Protein AF-A0A7W1IBV5-F1 (afdb_monomer_lite)

pLDDT: mean 92.66, std 7.24, range [67.94, 98.56]

Radius of gyration: 14.98 Å; chains: 1; bounding box: 40×24×36 Å

Secondary structure (DSSP, 8-state):
-----HHHHHHHHHHHHHHHHHHHHHHHT---SBTTTBSHHHHHHHHHHHHHHHHHHHIIIIITT-

Sequence (66 aa):
ARTVTPTGLAWLGAGGLAYTMGAIVFAGGRPDPVPGRFGTHEIWHLFVLLGSGCHFAFMAFYVAAL

Foldseek 3Di:
DDDFDVVLVVLLVQLVVLLVVLVCLLVVFDDQPDPPPGGSVNVSVVSNVSSVVSVCCSCPPGNVVD

Structure (mmCIF, N/CA/C/O backbone):
data_AF-A0A7W1IBV5-F1
#
_entry.id   AF-A0A7W1IBV5-F1
#
loop_
_atom_site.group_PDB
_atom_site.id
_atom_site.type_symbol
_atom_site.label_atom_id
_atom_site.label_alt_id
_atom_site.label_comp_id
_atom_site.label_asym_id
_atom_site.label_entity_id
_atom_site.label_seq_id
_atom_site.pdbx_PDB_ins_code
_atom_site.Cartn_x
_atom_site.Cartn_y
_atom_site.Cartn_z
_atom_site.occupancy
_atom_site.B_iso_or_equiv
_atom_site.auth_seq_id
_atom_site.auth_comp_id
_atom_site.auth_asym_id
_atom_site.auth_atom_id
_atom_site.pdbx_PDB_model_num
ATOM 1 N N . ALA A 1 1 ? 18.855 -14.432 -16.515 1.00 70.38 1 ALA A N 1
ATOM 2 C CA . ALA A 1 1 ? 17.687 -14.314 -15.619 1.00 70.38 1 ALA A CA 1
ATOM 3 C C . ALA A 1 1 ? 17.230 -12.862 -15.623 1.00 70.38 1 ALA A C 1
ATOM 5 O O . ALA A 1 1 ? 18.088 -11.993 -15.514 1.00 70.38 1 ALA A O 1
ATOM 6 N N . ARG A 1 2 ? 15.934 -12.588 -15.811 1.00 80.44 2 ARG A N 1
ATOM 7 C CA . ARG A 1 2 ? 15.382 -11.238 -15.620 1.00 80.44 2 ARG A CA 1
ATOM 8 C C . ARG A 1 2 ? 15.165 -11.012 -14.125 1.00 80.44 2 ARG A C 1
ATOM 10 O O . ARG A 1 2 ? 14.707 -11.915 -13.432 1.00 80.44 2 ARG A O 1
ATOM 17 N N . THR A 1 3 ? 15.562 -9.846 -13.633 1.00 90.25 3 THR A N 1
ATOM 18 C CA . THR A 1 3 ? 15.475 -9.472 -12.219 1.00 90.25 3 THR A CA 1
ATOM 19 C C . THR A 1 3 ? 14.516 -8.302 -12.048 1.00 90.25 3 THR A C 1
ATOM 21 O O . THR A 1 3 ? 14.404 -7.436 -12.915 1.00 90.25 3 THR A O 1
ATOM 24 N N . VAL A 1 4 ? 13.814 -8.283 -10.917 1.00 93.56 4 VAL A N 1
ATOM 25 C CA . VAL A 1 4 ? 12.929 -7.178 -10.546 1.00 93.56 4 VAL A CA 1
ATOM 26 C C . VAL A 1 4 ? 13.778 -5.967 -10.165 1.00 93.56 4 VAL A C 1
ATOM 28 O O . VAL A 1 4 ? 14.740 -6.085 -9.403 1.00 93.56 4 VAL A O 1
ATOM 31 N N . THR A 1 5 ? 13.428 -4.795 -10.689 1.00 95.06 5 THR A N 1
ATOM 32 C CA . THR A 1 5 ? 14.139 -3.551 -10.375 1.00 95.06 5 THR A CA 1
ATOM 33 C C . THR A 1 5 ? 13.841 -3.082 -8.942 1.00 95.06 5 THR A C 1
ATOM 35 O O . THR A 1 5 ? 12.775 -3.388 -8.400 1.00 95.06 5 THR A O 1
ATOM 38 N N . PRO A 1 6 ? 14.724 -2.277 -8.320 1.00 96.00 6 PRO A N 1
ATOM 39 C CA . PRO A 1 6 ? 14.472 -1.715 -6.990 1.00 96.00 6 PRO A CA 1
ATOM 40 C C . PRO A 1 6 ? 13.149 -0.945 -6.890 1.00 96.00 6 PRO A C 1
ATOM 42 O O . PRO A 1 6 ? 12.463 -1.018 -5.877 1.00 96.00 6 PRO A O 1
ATOM 45 N N . THR A 1 7 ? 12.745 -0.254 -7.958 1.00 95.56 7 THR A N 1
ATOM 46 C CA . THR A 1 7 ? 11.456 0.448 -8.017 1.00 95.56 7 THR A CA 1
ATOM 47 C C . THR A 1 7 ? 10.271 -0.519 -7.971 1.00 95.56 7 THR A C 1
ATOM 49 O O . THR A 1 7 ? 9.287 -0.235 -7.296 1.00 95.56 7 THR A O 1
ATOM 52 N N . GLY A 1 8 ? 10.365 -1.684 -8.622 1.00 95.69 8 GLY A N 1
ATOM 53 C CA . GLY A 1 8 ? 9.351 -2.736 -8.505 1.00 95.69 8 GLY A CA 1
ATOM 54 C C . GLY A 1 8 ? 9.245 -3.267 -7.073 1.00 95.69 8 GLY A C 1
ATOM 55 O O . GLY A 1 8 ? 8.147 -3.389 -6.532 1.00 95.69 8 GLY A O 1
ATOM 56 N N . LEU A 1 9 ? 10.384 -3.488 -6.411 1.00 96.88 9 LEU A N 1
ATOM 57 C CA . LEU A 1 9 ? 10.405 -3.872 -4.995 1.00 96.88 9 LEU A CA 1
ATOM 58 C C . LEU A 1 9 ? 9.806 -2.789 -4.085 1.00 96.88 9 LEU A C 1
ATOM 60 O O . LEU A 1 9 ? 9.137 -3.124 -3.109 1.00 96.88 9 LEU A O 1
ATOM 64 N N . ALA A 1 10 ? 9.986 -1.507 -4.413 1.00 98.00 10 ALA A N 1
ATOM 65 C CA . ALA A 1 10 ? 9.372 -0.409 -3.670 1.00 98.00 10 ALA A CA 1
ATOM 66 C C . ALA A 1 10 ? 7.836 -0.450 -3.741 1.00 98.00 10 ALA A C 1
ATOM 68 O O . ALA A 1 10 ? 7.187 -0.272 -2.713 1.00 98.00 10 ALA A O 1
ATOM 69 N N . TRP A 1 11 ? 7.245 -0.757 -4.904 1.00 97.94 11 TRP A N 1
ATOM 70 C CA . TRP A 1 11 ? 5.793 -0.957 -5.032 1.00 97.94 11 TRP A CA 1
ATOM 71 C C . TRP A 1 11 ? 5.287 -2.129 -4.193 1.00 97.94 11 TRP A C 1
ATOM 73 O O . TRP A 1 11 ? 4.270 -2.007 -3.508 1.00 97.94 11 TRP A O 1
ATOM 83 N N . LEU A 1 12 ? 6.016 -3.248 -4.208 1.00 97.75 12 LEU A N 1
ATOM 84 C CA . LEU A 1 12 ? 5.681 -4.418 -3.403 1.00 97.75 12 LEU A CA 1
ATOM 85 C C . LEU A 1 12 ? 5.728 -4.096 -1.899 1.00 97.75 12 LEU A C 1
ATOM 87 O O . LEU A 1 12 ? 4.785 -4.403 -1.168 1.00 97.75 12 LEU A O 1
ATOM 91 N N . GLY A 1 13 ? 6.793 -3.427 -1.451 1.00 98.44 13 GLY A N 1
ATOM 92 C CA . GLY A 1 13 ? 6.949 -2.985 -0.067 1.00 98.44 13 GLY A CA 1
ATOM 93 C C . GLY A 1 13 ? 5.870 -1.988 0.358 1.00 98.44 13 GLY A C 1
ATOM 94 O O . GLY A 1 13 ? 5.256 -2.162 1.407 1.00 98.44 13 GLY A O 1
ATOM 95 N N . ALA A 1 14 ? 5.579 -0.986 -0.476 1.00 98.31 14 ALA A N 1
ATOM 96 C CA . ALA A 1 14 ? 4.528 -0.002 -0.219 1.00 98.31 14 ALA A CA 1
ATOM 97 C C . ALA A 1 14 ? 3.145 -0.657 -0.079 1.00 98.31 14 ALA A C 1
ATOM 99 O O . ALA A 1 14 ? 2.397 -0.315 0.838 1.00 98.31 14 ALA A O 1
ATOM 100 N N . GLY A 1 15 ? 2.828 -1.642 -0.927 1.00 98.25 15 GLY A N 1
ATOM 101 C CA . GLY A 1 15 ? 1.585 -2.405 -0.820 1.00 98.25 15 GLY A CA 1
ATOM 102 C C . GLY A 1 15 ? 1.479 -3.170 0.501 1.00 98.25 15 GLY A C 1
ATOM 103 O O . GLY A 1 15 ? 0.453 -3.096 1.177 1.00 98.25 15 GLY A O 1
ATOM 104 N N . GLY A 1 16 ? 2.557 -3.843 0.917 1.00 98.12 16 GLY A N 1
ATOM 105 C CA . GLY A 1 16 ? 2.616 -4.537 2.208 1.00 98.12 16 GLY A CA 1
ATOM 106 C C . GLY A 1 16 ? 2.462 -3.595 3.409 1.00 98.12 16 GLY A C 1
ATOM 107 O O . GLY A 1 16 ? 1.734 -3.907 4.355 1.00 98.12 16 GLY A O 1
ATOM 108 N N . LEU A 1 17 ? 3.083 -2.412 3.352 1.00 98.56 17 LEU A N 1
ATOM 109 C CA . LEU A 1 17 ? 2.927 -1.375 4.376 1.00 98.56 17 LEU A CA 1
ATOM 110 C C . LEU A 1 17 ? 1.484 -0.866 4.448 1.00 98.56 17 LEU A C 1
ATOM 112 O O . LEU A 1 17 ? 0.943 -0.756 5.546 1.00 98.56 17 LEU A O 1
ATOM 116 N N . ALA A 1 18 ? 0.838 -0.612 3.306 1.00 98.31 18 ALA A N 1
ATOM 117 C CA . ALA A 1 18 ? -0.563 -0.195 3.262 1.00 98.31 18 ALA A CA 1
ATOM 118 C C . ALA A 1 18 ? -1.485 -1.234 3.920 1.00 98.31 18 ALA A C 1
ATOM 120 O O . ALA A 1 18 ? -2.280 -0.879 4.790 1.00 98.31 18 ALA A O 1
ATOM 121 N N . TYR A 1 19 ? -1.319 -2.520 3.593 1.00 98.06 19 TYR A N 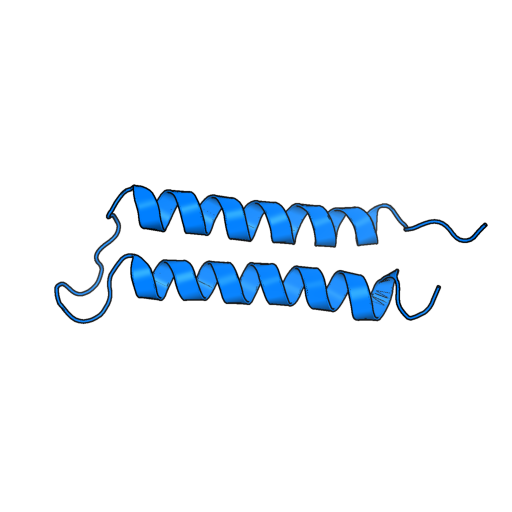1
ATOM 122 C CA . TYR A 1 19 ? -2.067 -3.603 4.237 1.00 98.06 19 TYR A CA 1
ATOM 123 C C . TYR A 1 19 ? -1.846 -3.662 5.749 1.00 98.06 19 TYR A C 1
ATOM 125 O O . TYR A 1 19 ? -2.802 -3.793 6.514 1.00 98.06 19 TYR A O 1
ATOM 133 N N . THR A 1 20 ? -0.592 -3.534 6.182 1.00 97.88 20 THR A N 1
ATOM 134 C CA . THR A 1 20 ? -0.230 -3.600 7.603 1.00 97.88 20 THR A CA 1
ATOM 135 C C . THR A 1 20 ? -0.840 -2.436 8.381 1.00 97.88 20 THR A C 1
ATOM 137 O O . THR A 1 20 ? -1.430 -2.646 9.438 1.00 97.88 20 THR A O 1
ATOM 140 N N . MET A 1 21 ? -0.768 -1.215 7.842 1.00 97.00 21 MET A N 1
ATOM 141 C CA . MET A 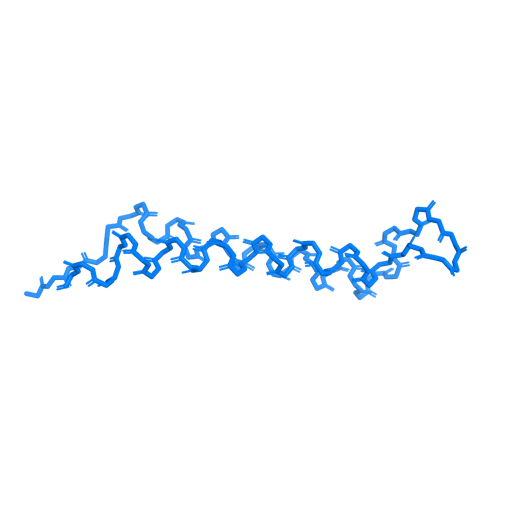1 21 ? -1.401 -0.043 8.452 1.00 97.00 21 MET A CA 1
ATOM 142 C C . MET A 1 21 ? -2.918 -0.204 8.540 1.00 97.00 21 MET A C 1
ATOM 144 O O . MET A 1 21 ? -3.491 0.049 9.597 1.00 97.00 21 MET A O 1
ATOM 148 N N . GLY A 1 22 ? -3.563 -0.692 7.475 1.00 95.62 22 GLY A N 1
ATOM 149 C CA . GLY A 1 22 ? -4.989 -1.004 7.499 1.00 95.62 22 GLY A CA 1
ATOM 150 C C . GLY A 1 22 ? -5.344 -1.990 8.609 1.00 95.62 22 GLY A C 1
ATOM 151 O O . GLY A 1 22 ? -6.299 -1.760 9.348 1.00 95.62 22 GLY A O 1
ATOM 152 N N . ALA A 1 23 ? -4.573 -3.070 8.760 1.00 95.19 23 ALA A N 1
ATOM 153 C CA . ALA A 1 23 ? -4.797 -4.067 9.805 1.00 95.19 23 ALA A CA 1
ATOM 154 C C . ALA A 1 23 ? -4.652 -3.476 11.218 1.00 95.19 23 ALA A C 1
ATOM 156 O O . ALA A 1 23 ? -5.468 -3.774 12.087 1.00 95.19 23 ALA A O 1
ATOM 157 N N . ILE A 1 24 ? -3.664 -2.600 11.439 1.00 95.69 24 ILE A N 1
ATOM 158 C CA . ILE A 1 24 ? -3.484 -1.884 12.712 1.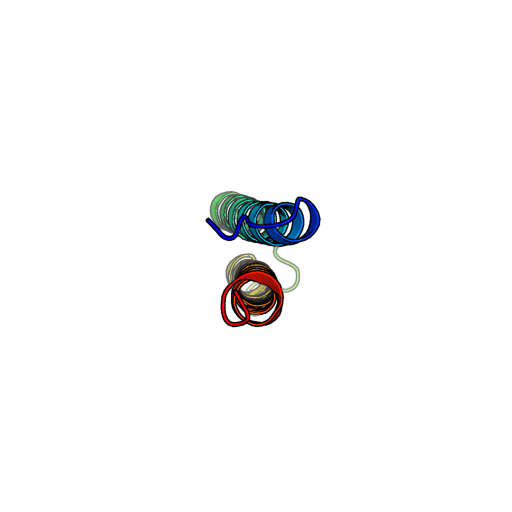00 95.69 24 ILE A CA 1
ATOM 159 C C . ILE A 1 24 ? -4.684 -0.975 13.000 1.00 95.69 24 ILE A C 1
ATOM 161 O O . ILE A 1 24 ? -5.196 -0.984 14.117 1.00 95.69 24 ILE A O 1
ATOM 165 N N . VAL A 1 25 ? -5.162 -0.223 12.004 1.00 92.81 25 VAL A N 1
ATOM 166 C CA . VAL A 1 25 ? -6.344 0.648 12.136 1.00 92.81 25 VAL A CA 1
ATOM 167 C C . VAL A 1 25 ? -7.590 -0.172 12.471 1.00 92.81 25 VAL A C 1
ATOM 169 O O . VAL A 1 25 ? -8.347 0.185 13.373 1.00 92.81 25 VAL A O 1
ATOM 172 N N . PHE A 1 26 ? -7.782 -1.301 11.789 1.00 92.06 26 PHE A N 1
ATOM 173 C CA . PHE A 1 26 ? -8.904 -2.198 12.043 1.00 92.06 26 PHE A CA 1
ATOM 174 C C . PHE A 1 26 ? -8.858 -2.779 13.462 1.00 92.06 26 PHE A C 1
ATOM 176 O O . PHE A 1 26 ? -9.838 -2.681 14.200 1.00 92.06 26 PHE A O 1
ATOM 183 N N . ALA A 1 27 ? -7.704 -3.318 13.870 1.00 92.62 27 ALA A N 1
ATOM 184 C CA . ALA A 1 27 ? -7.504 -3.922 15.187 1.00 92.62 27 ALA A CA 1
ATOM 185 C C . ALA A 1 27 ? -7.570 -2.902 16.333 1.00 92.62 27 ALA A C 1
ATOM 187 O O . ALA A 1 27 ? -8.035 -3.224 17.424 1.00 92.62 27 ALA A O 1
ATOM 188 N N . 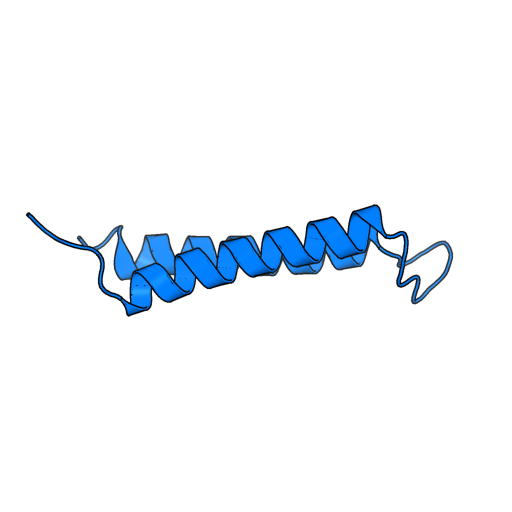GLY A 1 28 ? -7.125 -1.667 16.092 1.00 92.38 28 GLY A N 1
ATOM 189 C CA . GLY A 1 28 ? -7.151 -0.591 17.078 1.00 92.38 28 GLY A CA 1
ATOM 190 C C . GLY A 1 28 ? -8.552 -0.058 17.390 1.00 92.38 28 GLY A C 1
ATOM 191 O O . GLY A 1 28 ? -8.704 0.690 18.354 1.00 92.38 28 GLY A O 1
ATOM 192 N N . GLY A 1 29 ? -9.573 -0.395 16.590 1.00 86.12 29 GLY A N 1
ATOM 193 C CA . GLY A 1 29 ? -10.950 0.075 16.798 1.00 86.12 29 GLY A CA 1
ATOM 194 C C . GLY A 1 29 ? -11.118 1.598 16.692 1.00 86.12 29 GLY A C 1
ATOM 195 O O . GLY A 1 29 ? -12.168 2.133 17.041 1.00 86.12 29 GLY A O 1
ATOM 196 N N . ARG A 1 30 ? -10.086 2.308 16.218 1.00 80.88 30 ARG A N 1
ATOM 197 C CA . ARG A 1 30 ? -10.069 3.745 15.940 1.00 80.88 30 ARG A CA 1
ATOM 198 C C . ARG A 1 30 ? -9.299 4.019 14.643 1.00 80.88 30 ARG A C 1
ATOM 200 O O . ARG A 1 30 ? -8.322 3.320 14.378 1.00 80.88 30 ARG A O 1
ATOM 207 N N . PRO A 1 31 ? -9.672 5.054 13.870 1.00 83.19 31 PRO A N 1
ATOM 208 C CA . PRO A 1 31 ? -10.676 6.072 14.188 1.00 83.19 31 PRO A CA 1
ATOM 209 C C . PRO A 1 31 ? -12.109 5.670 13.799 1.00 83.19 31 PRO A C 1
ATOM 211 O O . PRO A 1 31 ? -12.311 4.805 12.952 1.00 83.19 31 PRO A O 1
ATOM 214 N N . ASP A 1 32 ? -13.091 6.337 14.412 1.00 86.25 32 ASP A N 1
ATOM 215 C CA . ASP A 1 32 ? -14.526 6.214 14.104 1.00 86.25 32 ASP A CA 1
ATOM 216 C C . ASP A 1 32 ? -15.083 7.580 13.651 1.00 86.25 32 ASP A C 1
ATOM 218 O O . ASP A 1 32 ? -15.597 8.339 14.477 1.00 86.25 32 ASP A O 1
ATOM 222 N N . PRO A 1 33 ? -14.868 7.980 12.378 1.00 84.31 33 PRO A N 1
ATOM 223 C CA . PRO A 1 33 ? -15.239 9.314 11.902 1.00 84.31 33 PRO A CA 1
ATOM 224 C C . PRO A 1 33 ? -16.740 9.604 11.965 1.00 84.31 33 PRO A C 1
ATOM 226 O O . PRO A 1 33 ? -17.128 10.745 12.217 1.00 84.31 33 PRO A O 1
ATOM 229 N N . VAL A 1 34 ? -17.583 8.596 11.714 1.00 86.25 34 VAL A N 1
ATOM 230 C CA . VAL A 1 34 ? -19.045 8.708 11.775 1.00 86.25 34 VAL A CA 1
ATOM 231 C C . VAL A 1 34 ? -19.606 7.476 12.490 1.00 86.25 34 VAL A C 1
ATOM 233 O O . VAL A 1 34 ? -19.915 6.476 11.830 1.00 86.25 34 VAL A O 1
ATOM 236 N N . PRO A 1 35 ? -19.803 7.556 13.819 1.00 81.88 35 PRO A N 1
ATOM 237 C CA . PRO A 1 35 ? -20.284 6.435 14.614 1.00 81.88 35 PRO A CA 1
ATOM 238 C C . PRO A 1 35 ? -21.557 5.811 14.035 1.00 81.88 35 PRO A C 1
ATOM 240 O O . PRO A 1 35 ? -22.558 6.492 13.796 1.00 81.88 35 PRO A O 1
ATOM 243 N N . GLY A 1 36 ? -21.506 4.503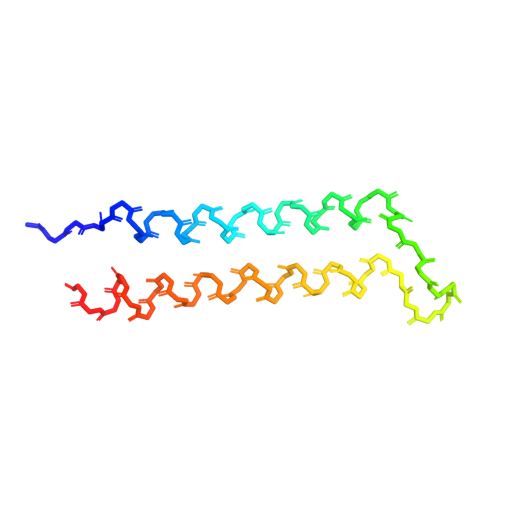 13.777 1.00 79.62 36 GLY A N 1
ATOM 244 C CA . GLY A 1 36 ? -22.617 3.720 13.223 1.00 79.62 36 GLY A CA 1
ATOM 245 C C . GLY A 1 36 ? -22.811 3.809 11.703 1.00 79.62 36 GLY A C 1
ATOM 246 O O . GLY A 1 36 ? -23.765 3.220 11.196 1.00 79.62 36 GLY A O 1
ATOM 247 N N . ARG A 1 37 ? -21.949 4.524 10.964 1.00 83.38 37 ARG A N 1
ATOM 248 C CA . ARG A 1 37 ? -21.992 4.590 9.486 1.00 83.38 37 ARG A CA 1
ATOM 249 C C . ARG A 1 37 ? -20.635 4.458 8.802 1.00 83.38 37 ARG A C 1
ATOM 251 O O . ARG A 1 37 ? -20.593 3.968 7.681 1.00 83.38 37 ARG A O 1
ATOM 258 N N . PHE A 1 38 ? -19.574 4.976 9.413 1.00 85.50 38 PHE A N 1
ATOM 259 C CA . PHE A 1 38 ? -18.237 4.998 8.831 1.00 85.50 38 PHE A CA 1
ATOM 260 C C . PHE A 1 38 ? -17.198 4.969 9.950 1.00 85.50 38 PHE A C 1
ATOM 262 O O . PHE A 1 38 ? -16.963 5.986 10.603 1.00 85.50 38 PHE A O 1
ATOM 269 N N . GLY A 1 39 ? -16.593 3.805 10.153 1.00 89.81 39 GLY A N 1
ATOM 270 C CA . GLY A 1 39 ? -15.625 3.538 11.201 1.00 89.81 39 GLY A CA 1
ATOM 271 C C . GLY A 1 39 ? -14.356 2.881 10.668 1.00 89.81 39 GLY A C 1
ATOM 272 O O . GLY A 1 39 ? -13.897 3.129 9.550 1.00 89.81 39 GLY A O 1
ATOM 273 N N . THR A 1 40 ? -13.751 2.030 11.491 1.00 92.62 40 THR A N 1
ATOM 274 C CA . THR A 1 40 ? -12.469 1.396 11.164 1.00 92.62 40 THR A CA 1
ATOM 275 C C . THR A 1 40 ? -12.543 0.408 10.014 1.00 92.62 40 THR A C 1
ATOM 277 O O . THR A 1 40 ? -11.540 0.199 9.335 1.00 92.62 40 THR A O 1
ATOM 280 N N . HIS A 1 41 ? -13.701 -0.207 9.784 1.00 93.06 41 HIS A N 1
ATOM 281 C CA . HIS A 1 41 ? -13.875 -1.200 8.732 1.00 93.06 41 HIS A CA 1
ATOM 282 C C . HIS A 1 41 ? -13.797 -0.569 7.339 1.00 93.06 41 HIS A C 1
ATOM 284 O O . HIS A 1 41 ? -13.080 -1.053 6.464 1.00 93.06 41 HIS A O 1
ATOM 290 N N . GLU A 1 42 ? -14.475 0.557 7.139 1.00 93.94 42 GLU A N 1
ATOM 291 C CA . GLU A 1 42 ? -14.463 1.289 5.877 1.00 93.94 42 GLU A CA 1
ATOM 292 C C . GLU A 1 42 ? -13.078 1.887 5.613 1.00 93.94 42 GLU A C 1
ATOM 294 O O . GLU A 1 42 ? -12.576 1.832 4.491 1.00 93.94 42 GLU A O 1
ATOM 299 N N . ILE A 1 43 ? -12.407 2.383 6.656 1.00 93.25 43 ILE A N 1
ATOM 300 C CA . ILE A 1 43 ? -11.025 2.861 6.546 1.00 93.25 43 ILE A CA 1
ATOM 301 C C . ILE A 1 43 ? -10.079 1.709 6.198 1.00 93.25 43 ILE A C 1
ATOM 303 O O . ILE A 1 43 ? -9.221 1.864 5.329 1.00 93.25 43 ILE A O 1
ATOM 307 N N . TRP A 1 44 ? -10.245 0.540 6.818 1.00 94.81 44 TRP A N 1
ATOM 308 C CA . TRP A 1 44 ? -9.492 -0.662 6.466 1.00 94.81 44 TRP A CA 1
ATOM 309 C C . TRP A 1 44 ? -9.663 -1.018 4.988 1.00 94.81 44 TRP A C 1
ATOM 311 O O . TRP A 1 44 ? -8.670 -1.277 4.308 1.00 94.81 44 TRP A O 1
ATOM 321 N N . HIS A 1 45 ? -10.883 -0.932 4.455 1.00 96.00 45 HIS A N 1
ATOM 322 C CA . HIS A 1 45 ? -11.125 -1.132 3.029 1.00 96.00 45 HIS A CA 1
ATOM 323 C C . HIS A 1 45 ? -10.345 -0.151 2.143 1.00 96.00 45 HIS A C 1
ATOM 325 O O . HIS A 1 45 ? -9.810 -0.572 1.117 1.00 96.00 45 HIS A O 1
ATOM 331 N N . LEU A 1 46 ? -10.201 1.120 2.535 1.00 96.50 46 LEU A N 1
ATOM 332 C CA . LEU A 1 46 ? -9.365 2.077 1.795 1.00 96.50 46 LEU A CA 1
ATOM 333 C C . LEU A 1 46 ? -7.890 1.643 1.759 1.00 96.50 46 LEU A C 1
ATOM 335 O O . LEU A 1 46 ? -7.253 1.712 0.707 1.00 96.50 46 LEU A O 1
ATOM 339 N N . PHE A 1 47 ? -7.356 1.140 2.875 1.00 97.50 47 PHE A N 1
ATOM 340 C CA . PHE A 1 47 ? -5.995 0.592 2.929 1.00 97.50 47 PHE A CA 1
ATOM 341 C C . PHE A 1 47 ? -5.837 -0.680 2.087 1.00 97.50 47 PHE A C 1
ATOM 343 O O . PHE A 1 47 ? -4.825 -0.831 1.404 1.00 97.50 47 PHE A O 1
ATOM 350 N N . VAL A 1 48 ? -6.834 -1.570 2.085 1.00 97.81 48 VAL A N 1
ATOM 351 C CA . VAL A 1 48 ? -6.855 -2.776 1.238 1.00 97.81 48 VAL A CA 1
ATOM 352 C C . VAL A 1 48 ? -6.860 -2.406 -0.246 1.00 97.81 48 VAL A C 1
ATOM 354 O O . VAL A 1 48 ? -6.114 -2.999 -1.028 1.00 97.81 48 VAL A O 1
ATOM 357 N N . LEU A 1 49 ? -7.657 -1.411 -0.643 1.00 98.31 49 LEU A N 1
ATOM 358 C CA . LEU A 1 49 ? -7.688 -0.908 -2.017 1.00 98.31 49 LEU A CA 1
ATOM 359 C C . LEU A 1 49 ? -6.340 -0.302 -2.421 1.00 98.31 49 LEU A C 1
ATOM 361 O O . LEU A 1 49 ? -5.833 -0.618 -3.496 1.00 98.3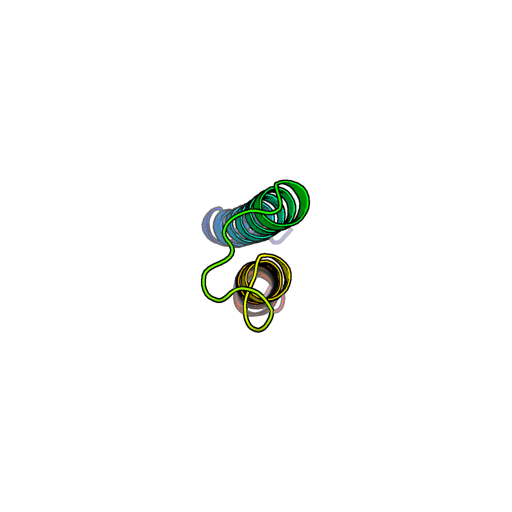1 49 LEU A O 1
ATOM 365 N N . LEU A 1 50 ? -5.725 0.504 -1.549 1.00 98.19 50 LEU A N 1
ATOM 366 C CA . LEU A 1 50 ? -4.395 1.070 -1.785 1.00 98.19 50 LEU A CA 1
ATOM 367 C C . LEU A 1 50 ? -3.330 -0.029 -1.924 1.00 98.19 50 LEU A C 1
ATOM 369 O O . LEU A 1 50 ? -2.573 -0.034 -2.895 1.00 98.19 50 LEU A O 1
ATOM 373 N N . GLY A 1 51 ? -3.301 -0.991 -0.998 1.00 98.31 51 GLY A N 1
ATOM 374 C CA . GLY A 1 51 ? -2.365 -2.115 -1.025 1.00 98.31 51 GLY A CA 1
ATOM 375 C C . GLY A 1 51 ? -2.521 -2.981 -2.276 1.00 98.31 51 GLY A C 1
ATOM 376 O O . GLY A 1 51 ? -1.530 -3.324 -2.925 1.00 98.31 51 GLY A O 1
ATOM 377 N N . SER A 1 52 ? -3.766 -3.268 -2.665 1.00 98.31 52 SER A N 1
ATOM 378 C CA . SER A 1 52 ? -4.095 -3.970 -3.912 1.00 98.31 52 SER A CA 1
ATOM 379 C C . SER A 1 52 ? -3.656 -3.186 -5.145 1.00 98.31 52 SER A C 1
ATOM 381 O O . SER A 1 52 ? -3.096 -3.774 -6.064 1.00 98.31 52 SER A O 1
ATOM 383 N N . GLY A 1 53 ? -3.856 -1.865 -5.162 1.00 98.44 53 GLY A N 1
ATOM 384 C CA . GLY A 1 53 ? -3.416 -0.991 -6.249 1.00 98.44 53 GLY A CA 1
ATOM 385 C C . GLY A 1 53 ? -1.897 -0.999 -6.426 1.00 98.44 53 GLY A C 1
ATOM 386 O O . GLY A 1 53 ? -1.409 -1.152 -7.545 1.00 98.44 53 GLY A O 1
ATOM 387 N N . CYS A 1 54 ? -1.139 -0.926 -5.327 1.00 98.31 54 CYS A N 1
ATOM 388 C CA . CYS A 1 54 ? 0.319 -1.060 -5.357 1.00 98.31 54 CYS A CA 1
ATOM 389 C C . CYS A 1 54 ? 0.761 -2.434 -5.878 1.00 98.31 54 CYS A C 1
ATOM 391 O O . CYS A 1 54 ? 1.656 -2.513 -6.720 1.00 98.31 54 CYS A O 1
ATOM 393 N N . HIS A 1 55 ? 0.126 -3.516 -5.415 1.00 98.06 55 HIS A N 1
ATOM 394 C CA . HIS A 1 55 ? 0.443 -4.866 -5.881 1.00 98.06 55 HIS A CA 1
ATOM 395 C C . HIS A 1 55 ? 0.093 -5.061 -7.363 1.00 98.06 55 HIS A C 1
ATOM 397 O O . HIS A 1 55 ? 0.866 -5.655 -8.113 1.00 98.06 55 HIS A O 1
ATOM 403 N N . PHE A 1 56 ? -1.031 -4.504 -7.812 1.00 97.94 56 PHE A N 1
ATOM 404 C CA . PHE A 1 56 ? -1.412 -4.499 -9.218 1.00 97.94 56 PHE A CA 1
ATOM 405 C C . PHE A 1 56 ? -0.381 -3.755 -10.074 1.00 97.94 56 PHE A C 1
ATOM 407 O O . PHE A 1 56 ? 0.067 -4.300 -11.077 1.00 97.94 56 PHE A O 1
ATOM 414 N N . ALA A 1 57 ? 0.057 -2.559 -9.663 1.00 97.12 57 ALA A N 1
ATOM 415 C CA . ALA A 1 57 ? 1.089 -1.800 -10.371 1.00 97.12 57 ALA A CA 1
ATOM 416 C C . ALA A 1 57 ? 2.425 -2.561 -10.435 1.00 97.12 57 ALA A C 1
ATOM 418 O O . ALA A 1 57 ? 3.058 -2.612 -11.491 1.00 97.12 57 ALA A O 1
ATOM 419 N N . PHE A 1 58 ? 2.828 -3.206 -9.334 1.00 97.31 58 PHE A N 1
ATOM 420 C CA . PHE A 1 58 ? 3.985 -4.101 -9.307 1.00 97.31 58 PHE A CA 1
ATOM 421 C C . PHE A 1 58 ? 3.863 -5.205 -10.367 1.00 97.31 58 PHE A C 1
ATOM 423 O O . PHE A 1 58 ? 4.753 -5.362 -11.203 1.00 97.31 58 PHE A O 1
ATOM 430 N N . MET A 1 59 ? 2.741 -5.925 -10.380 1.00 97.38 59 MET A N 1
ATOM 431 C CA . MET A 1 59 ? 2.521 -7.017 -11.326 1.00 97.38 59 MET A CA 1
ATOM 432 C C . MET A 1 59 ? 2.461 -6.524 -12.774 1.00 97.38 59 MET A C 1
ATOM 434 O O . MET A 1 59 ? 3.164 -7.062 -13.626 1.00 97.38 59 MET A O 1
ATOM 438 N N . ALA A 1 60 ? 1.673 -5.487 -13.056 1.00 96.38 60 ALA A N 1
ATOM 439 C CA . ALA A 1 60 ? 1.433 -4.992 -14.408 1.00 96.38 60 ALA A CA 1
ATOM 440 C C . ALA A 1 60 ? 2.687 -4.381 -15.052 1.00 96.38 60 ALA A C 1
ATOM 442 O O . ALA A 1 60 ? 2.958 -4.639 -16.223 1.00 96.38 60 ALA A O 1
ATOM 443 N N . PHE A 1 61 ? 3.462 -3.592 -14.301 1.00 94.38 61 PHE A N 1
ATOM 444 C CA . PHE A 1 61 ? 4.567 -2.811 -14.865 1.00 94.38 61 PHE A CA 1
ATOM 445 C C . PHE A 1 61 ? 5.953 -3.416 -14.624 1.00 94.38 61 PHE A C 1
ATOM 447 O O . PHE A 1 61 ? 6.880 -3.094 -15.364 1.00 94.38 61 PHE A O 1
ATOM 454 N N . TYR A 1 62 ? 6.118 -4.284 -13.619 1.00 93.88 62 TYR A N 1
ATOM 455 C CA . TYR A 1 62 ? 7.435 -4.795 -13.216 1.00 93.88 62 TYR A CA 1
ATOM 456 C C . TYR A 1 62 ? 7.565 -6.317 -13.257 1.00 93.88 62 TYR A C 1
ATOM 458 O O . TYR A 1 62 ? 8.684 -6.797 -13.108 1.00 93.88 62 TYR A O 1
ATOM 466 N N . VAL A 1 63 ? 6.477 -7.072 -13.452 1.00 94.31 63 VAL A N 1
ATOM 467 C CA . VAL A 1 63 ? 6.524 -8.544 -13.536 1.00 94.31 63 VAL A CA 1
ATOM 468 C C . VAL A 1 63 ? 5.987 -9.056 -14.866 1.00 94.31 63 VAL A C 1
ATOM 470 O O . VAL A 1 63 ? 6.679 -9.810 -15.531 1.00 94.31 63 VAL A O 1
ATOM 473 N N . ALA A 1 64 ? 4.796 -8.636 -15.292 1.00 91.12 64 ALA A N 1
ATOM 474 C CA . ALA A 1 64 ? 4.142 -9.158 -16.495 1.00 91.12 64 ALA A CA 1
ATOM 475 C C . ALA A 1 64 ? 4.890 -8.840 -17.806 1.00 91.12 64 ALA A C 1
ATOM 477 O O . ALA A 1 64 ? 4.664 -9.499 -18.816 1.00 91.12 64 ALA A O 1
ATOM 478 N N . ALA A 1 65 ? 5.762 -7.827 -17.795 1.00 70.38 65 ALA A N 1
ATOM 479 C CA . ALA A 1 65 ? 6.614 -7.453 -18.925 1.00 70.38 65 ALA A CA 1
ATOM 480 C C . ALA A 1 65 ? 8.027 -8.079 -18.873 1.00 70.38 65 ALA A C 1
ATOM 482 O O . ALA A 1 65 ? 8.799 -7.942 -19.832 1.00 70.38 65 ALA A O 1
ATOM 483 N N . LEU A 1 66 ? 8.380 -8.733 -17.756 1.00 67.94 66 LEU A N 1
ATOM 484 C CA . LEU A 1 66 ? 9.602 -9.533 -17.616 1.00 67.94 66 LEU A CA 1
ATOM 485 C C . LEU A 1 66 ? 9.402 -10.934 -18.199 1.00 67.94 66 LEU A C 1
ATOM 487 O O . LEU A 1 66 ? 10.444 -11.540 -18.529 1.00 67.94 66 LEU A O 1
#